Protein AF-A0A3Q9FUY2-F1 (afdb_monomer_lite)

Secondary structure (DSSP, 8-state):
----PPPHHHHHHHHHHHHHHHHHHHHHHHH-GGGTGGGS-TTS-HHHHHHHHHHHHHHHHHHHH-TTTHHHHHHHHHHHHHHHHHHHHHHTT-SS-SSS-HHHHHHHHHHHHHHHHHHHHHHTT--TT---

pLDDT: mean 90.49, std 14.5, range [40.47, 98.88]

Radius of gyration: 16.28 Å; chains: 1; bounding box: 39×25×56 Å

Structure (mmCIF, N/CA/C/O backbone):
data_AF-A0A3Q9FUY2-F1
#
_entry.id   AF-A0A3Q9FUY2-F1
#
loop_
_atom_site.group_PDB
_atom_site.id
_atom_site.type_symbol
_atom_site.label_atom_id
_atom_site.label_alt_id
_atom_site.label_comp_id
_atom_site.label_asym_id
_atom_site.label_entity_id
_atom_site.label_seq_id
_atom_site.pdbx_PDB_ins_code
_atom_site.Cartn_x
_atom_site.Cartn_y
_atom_site.Cartn_z
_atom_site.occupancy
_atom_site.B_iso_or_equiv
_atom_site.auth_seq_id
_atom_site.auth_comp_id
_atom_site.auth_asym_id
_atom_site.auth_atom_id
_atom_site.pdbx_PDB_model_num
ATOM 1 N N . MET A 1 1 ? -2.400 2.446 39.512 1.00 40.47 1 MET A N 1
ATOM 2 C CA . MET A 1 1 ? -1.944 3.061 38.244 1.00 40.47 1 MET A CA 1
ATOM 3 C C . MET A 1 1 ? -3.155 3.341 37.370 1.00 40.47 1 MET A C 1
ATOM 5 O O . MET A 1 1 ? -3.875 2.412 37.027 1.00 40.47 1 MET A O 1
ATOM 9 N N . SER A 1 2 ? -3.423 4.622 37.104 1.00 45.50 2 SER A N 1
ATOM 10 C CA . SER A 1 2 ? -4.504 5.078 36.223 1.00 45.50 2 SER A CA 1
ATOM 11 C C . SER A 1 2 ? -4.261 4.562 34.806 1.00 45.50 2 SER A C 1
ATOM 13 O O . SER A 1 2 ? -3.198 4.794 34.232 1.00 45.50 2 SER A O 1
ATOM 15 N N . LYS A 1 3 ? -5.226 3.820 34.265 1.00 45.53 3 LYS A N 1
ATOM 16 C CA . LYS A 1 3 ? -5.165 3.285 32.909 1.00 45.53 3 LYS A CA 1
ATOM 17 C C . LYS A 1 3 ? -5.482 4.410 31.929 1.00 45.53 3 LYS A C 1
ATOM 19 O O . LYS A 1 3 ? -6.623 4.864 31.841 1.00 45.53 3 LYS A O 1
ATOM 24 N N . GLN A 1 4 ? -4.461 4.912 31.244 1.00 48.12 4 GLN A N 1
ATOM 25 C CA . GLN A 1 4 ? -4.604 6.034 30.325 1.00 48.12 4 GLN A CA 1
ATOM 26 C C . GLN A 1 4 ? -5.434 5.596 29.106 1.00 48.12 4 GLN A C 1
ATOM 28 O O . GLN A 1 4 ? -4.978 4.824 28.267 1.00 48.12 4 GLN A O 1
ATOM 33 N N . LYS A 1 5 ? -6.686 6.068 29.018 1.00 53.41 5 LYS A N 1
ATOM 34 C CA . LYS A 1 5 ? -7.544 5.876 27.840 1.00 53.41 5 LYS A CA 1
ATOM 35 C C . LYS A 1 5 ? -6.887 6.537 26.637 1.00 53.41 5 LYS A C 1
ATOM 37 O O . LYS A 1 5 ? -6.751 7.758 26.600 1.00 53.41 5 LYS A O 1
ATOM 42 N N . VAL A 1 6 ? -6.546 5.746 25.631 1.00 54.84 6 VAL A N 1
ATOM 43 C CA . VAL A 1 6 ? -6.023 6.287 24.378 1.00 54.84 6 VAL A CA 1
ATOM 44 C C . VAL A 1 6 ? -7.150 6.973 23.607 1.00 54.84 6 VAL A C 1
ATOM 46 O O . VAL A 1 6 ? -8.204 6.362 23.396 1.00 54.84 6 VAL A O 1
ATOM 49 N N . PRO A 1 7 ? -6.979 8.252 23.225 1.00 53.16 7 PRO A N 1
ATOM 50 C CA . PRO A 1 7 ? -8.026 9.013 22.564 1.00 53.16 7 PRO A CA 1
ATOM 51 C C . PRO A 1 7 ? -8.478 8.364 21.255 1.00 53.16 7 PRO A C 1
ATOM 53 O O . PRO A 1 7 ? -7.670 7.925 20.435 1.00 53.16 7 PRO A O 1
ATOM 56 N N . SER A 1 8 ? -9.786 8.388 21.001 1.00 63.69 8 SER A N 1
ATOM 57 C CA . SER A 1 8 ? -10.370 7.922 19.735 1.00 63.69 8 SER A CA 1
ATOM 58 C C . SER A 1 8 ? -9.844 8.680 18.503 1.00 63.69 8 SER A C 1
ATOM 60 O O . SER A 1 8 ? -9.951 8.169 17.387 1.00 63.69 8 SER A O 1
ATOM 62 N N . SER A 1 9 ? -9.254 9.867 18.691 1.00 64.44 9 SER A N 1
ATOM 63 C CA . SER A 1 9 ? -8.619 10.675 17.644 1.00 64.44 9 SER A CA 1
ATOM 64 C C . SER A 1 9 ? -7.376 10.011 17.046 1.00 64.44 9 SER A C 1
ATOM 66 O O . SER A 1 9 ? -7.241 10.017 15.827 1.00 64.44 9 SER A O 1
ATOM 68 N N . ILE A 1 10 ? -6.533 9.348 17.847 1.00 64.12 10 ILE A N 1
ATOM 69 C CA . ILE A 1 10 ? -5.317 8.664 17.359 1.00 64.12 10 ILE A CA 1
ATOM 70 C C . ILE A 1 10 ? -5.686 7.538 16.387 1.00 64.12 10 ILE A C 1
ATOM 72 O O . ILE A 1 10 ? -5.075 7.384 15.330 1.00 64.12 10 ILE A O 1
ATOM 76 N N . ASN A 1 11 ? -6.757 6.800 16.692 1.00 77.94 11 ASN A N 1
ATOM 77 C CA . ASN A 1 11 ? -7.243 5.728 15.826 1.00 77.94 11 ASN A CA 1
ATOM 78 C C . ASN A 1 11 ? -7.742 6.249 14.474 1.00 77.94 11 ASN A C 1
ATOM 80 O O . ASN A 1 11 ? -7.591 5.570 13.459 1.00 77.94 11 ASN A O 1
ATOM 84 N N . LYS A 1 12 ? -8.329 7.451 14.452 1.00 87.06 12 LYS A N 1
ATOM 85 C CA . LYS A 1 12 ? -8.728 8.112 13.205 1.00 87.06 12 LYS A CA 1
ATOM 86 C C . LYS A 1 12 ? -7.501 8.546 12.412 1.00 87.06 12 LYS A C 1
ATOM 88 O O . LYS A 1 12 ? -7.449 8.242 11.228 1.00 87.06 12 LYS A O 1
ATOM 93 N N . THR A 1 13 ? -6.506 9.158 13.054 1.00 91.50 13 THR A N 1
ATOM 94 C CA . THR A 1 13 ? -5.275 9.604 12.385 1.00 91.50 13 THR A CA 1
ATOM 95 C C . THR A 1 13 ? -4.557 8.454 11.689 1.00 91.50 13 THR A C 1
ATOM 97 O O . THR A 1 13 ? -4.260 8.566 10.507 1.00 91.50 13 THR A O 1
ATOM 100 N N . VAL A 1 14 ? -4.344 7.322 12.371 1.00 92.69 14 VAL A N 1
ATOM 101 C CA . VAL A 1 14 ? -3.676 6.153 11.767 1.00 92.69 14 VAL A CA 1
ATOM 102 C C . VAL A 1 14 ? -4.467 5.628 10.571 1.00 92.69 14 VAL A C 1
ATOM 104 O O . VAL A 1 14 ? -3.911 5.434 9.495 1.00 92.69 14 VAL A O 1
ATOM 107 N N . ARG A 1 15 ? -5.780 5.434 10.732 1.00 93.75 15 ARG A N 1
ATOM 108 C CA . ARG A 1 15 ? -6.640 4.947 9.647 1.00 93.75 15 ARG A CA 1
ATOM 109 C C . ARG A 1 15 ? -6.638 5.873 8.436 1.00 93.75 15 ARG A C 1
ATOM 111 O O . ARG A 1 15 ? -6.576 5.389 7.314 1.00 93.75 15 ARG A O 1
ATOM 118 N N . PHE A 1 16 ? -6.734 7.180 8.662 1.00 95.81 16 PHE A N 1
ATOM 119 C CA . PHE A 1 16 ? -6.737 8.167 7.588 1.00 95.81 16 PHE A CA 1
ATOM 120 C C . PHE A 1 16 ? -5.363 8.270 6.933 1.00 95.81 16 PHE A C 1
ATOM 122 O O . PHE A 1 16 ? -5.300 8.324 5.715 1.00 95.81 16 PHE A O 1
ATOM 129 N N . GLY A 1 17 ? -4.273 8.211 7.700 1.00 97.12 17 GLY A N 1
ATOM 130 C CA . GLY A 1 17 ? -2.918 8.180 7.149 1.00 97.12 17 GLY A CA 1
ATOM 131 C C . GLY A 1 17 ? -2.703 6.984 6.220 1.00 97.12 17 GLY A C 1
ATOM 132 O O . GLY A 1 17 ? -2.263 7.159 5.087 1.00 97.12 17 GLY A O 1
ATOM 133 N N . LEU A 1 18 ? -3.100 5.782 6.654 1.00 97.25 18 LEU A N 1
ATOM 134 C CA . LEU A 1 18 ? -3.050 4.581 5.811 1.00 97.25 18 LEU A CA 1
ATOM 135 C C . LEU A 1 18 ? -3.979 4.680 4.599 1.00 97.25 18 LEU A C 1
ATOM 137 O O . LEU A 1 18 ? -3.593 4.291 3.502 1.00 97.25 18 LEU A O 1
ATOM 141 N N . GLY A 1 19 ? -5.184 5.224 4.786 1.00 98.19 19 GLY A N 1
ATOM 142 C CA . GLY A 1 19 ? -6.122 5.454 3.693 1.00 98.19 19 GLY A CA 1
ATOM 143 C C . GLY A 1 19 ? -5.567 6.422 2.648 1.00 98.19 19 GLY A C 1
ATOM 144 O O . GLY A 1 19 ? -5.673 6.141 1.465 1.00 98.19 19 GLY A O 1
ATOM 145 N N . VAL A 1 20 ? -4.924 7.521 3.055 1.00 98.50 20 VAL A N 1
ATOM 146 C CA . VAL A 1 20 ? -4.296 8.480 2.130 1.00 98.50 20 VAL A CA 1
ATOM 147 C C . VAL A 1 20 ? -3.145 7.825 1.374 1.00 98.50 20 VAL A C 1
ATOM 149 O O . VAL A 1 20 ? -3.111 7.924 0.151 1.00 98.50 20 VAL A O 1
ATOM 152 N N . LEU A 1 21 ? -2.253 7.113 2.072 1.00 97.50 21 LEU A N 1
ATOM 153 C CA . LEU A 1 21 ? -1.140 6.394 1.444 1.00 97.50 21 LEU A CA 1
ATOM 154 C C . LEU A 1 21 ? -1.648 5.431 0.365 1.00 97.50 21 LEU A C 1
ATOM 156 O O . LEU A 1 21 ? -1.169 5.463 -0.766 1.00 97.50 21 LEU A O 1
ATOM 160 N N . LEU A 1 22 ? -2.649 4.617 0.704 1.00 98.19 22 LEU A N 1
ATOM 161 C CA . LEU A 1 22 ? -3.204 3.627 -0.211 1.00 98.19 22 LEU A CA 1
ATOM 162 C C . LEU A 1 22 ? -4.008 4.264 -1.350 1.00 98.19 22 LEU A C 1
ATOM 164 O O . LEU A 1 22 ? -3.939 3.798 -2.477 1.00 98.19 22 LEU A O 1
ATOM 168 N N . PHE A 1 23 ? -4.744 5.346 -1.086 1.00 98.75 23 PHE A N 1
ATOM 169 C CA . PHE A 1 23 ? -5.479 6.071 -2.122 1.00 98.75 23 PHE A CA 1
ATOM 170 C C . PHE A 1 23 ? -4.526 6.685 -3.148 1.00 98.75 23 PHE A C 1
ATOM 172 O O . PHE A 1 23 ? -4.767 6.582 -4.346 1.00 98.75 23 PHE A O 1
ATOM 179 N N . MET A 1 24 ? -3.436 7.302 -2.684 1.00 98.62 24 MET A N 1
ATOM 180 C CA . MET A 1 24 ? -2.419 7.873 -3.564 1.00 98.62 24 MET A CA 1
ATOM 181 C C . MET A 1 24 ? -1.734 6.791 -4.401 1.00 98.62 24 MET A C 1
ATOM 183 O O . MET A 1 24 ? -1.603 6.980 -5.606 1.00 98.62 24 MET A O 1
ATOM 187 N N . GLY A 1 25 ? -1.358 5.657 -3.799 1.00 97.69 25 GLY A N 1
ATOM 188 C CA . GLY A 1 25 ? -0.829 4.501 -4.535 1.00 97.69 25 GLY A CA 1
ATOM 189 C C . GLY A 1 25 ? -1.817 3.983 -5.583 1.00 97.69 25 GLY A C 1
ATOM 190 O O . GLY A 1 25 ? -1.472 3.862 -6.758 1.00 97.69 25 GLY A O 1
ATOM 191 N N . GLY A 1 26 ? -3.078 3.818 -5.187 1.00 98.50 26 GLY A N 1
ATOM 192 C CA . GLY A 1 26 ? -4.117 3.291 -6.058 1.00 98.50 26 GLY A CA 1
ATOM 193 C C . GLY A 1 26 ? -4.407 4.203 -7.243 1.00 98.50 26 GLY A C 1
ATOM 194 O O . GLY A 1 26 ? -4.519 3.734 -8.369 1.00 98.50 26 GLY A O 1
ATOM 195 N N . VAL A 1 27 ? -4.460 5.518 -7.022 1.00 98.75 27 VAL A N 1
ATOM 196 C CA . VAL A 1 27 ? -4.573 6.511 -8.101 1.00 98.75 27 VAL A CA 1
ATOM 197 C C . VAL A 1 27 ? -3.334 6.488 -8.999 1.00 98.75 27 VAL A C 1
ATOM 199 O O . VAL A 1 27 ? -3.455 6.553 -10.223 1.00 98.75 27 VAL A O 1
ATOM 202 N N . ASN A 1 28 ? -2.144 6.348 -8.417 1.00 98.44 28 ASN A N 1
ATOM 203 C CA . ASN A 1 28 ? -0.890 6.331 -9.160 1.00 98.44 28 ASN A CA 1
ATOM 204 C C . ASN A 1 28 ? -0.774 5.121 -10.105 1.00 98.44 28 ASN A C 1
ATOM 206 O O . ASN A 1 28 ? -0.161 5.254 -11.157 1.00 98.44 28 ASN A O 1
ATOM 210 N N . HIS A 1 29 ? -1.429 3.988 -9.825 1.00 98.38 29 HIS A N 1
ATOM 211 C CA . HIS A 1 29 ? -1.539 2.875 -10.785 1.00 98.38 29 HIS A CA 1
ATOM 212 C C . HIS A 1 29 ? -2.220 3.264 -12.110 1.00 98.38 29 HIS A C 1
ATOM 214 O O . HIS A 1 29 ? -1.939 2.656 -13.141 1.00 98.38 29 HIS A O 1
ATOM 220 N N . PHE A 1 30 ? -3.114 4.258 -12.101 1.00 98.12 30 PHE A N 1
ATOM 221 C CA . PHE A 1 30 ? -3.798 4.738 -13.307 1.00 98.12 30 PHE A CA 1
ATOM 222 C C . PHE A 1 30 ? -3.026 5.854 -14.011 1.00 98.12 30 PHE A C 1
ATOM 224 O O . PHE A 1 30 ? -3.056 5.930 -15.236 1.00 98.12 30 PHE A O 1
ATOM 231 N N . ILE A 1 31 ? -2.365 6.726 -13.244 1.00 98.31 31 ILE A N 1
ATOM 232 C CA . ILE A 1 31 ? -1.640 7.888 -13.781 1.00 98.31 31 ILE A CA 1
ATOM 233 C C . ILE A 1 31 ? -0.238 7.492 -14.267 1.00 98.31 31 ILE A C 1
ATOM 235 O O . ILE A 1 31 ? 0.175 7.923 -15.339 1.00 98.31 31 ILE A O 1
ATOM 239 N N . HIS A 1 32 ? 0.464 6.658 -13.495 1.00 97.69 32 HIS A N 1
ATOM 240 C CA . HIS A 1 32 ? 1.855 6.248 -13.713 1.00 97.69 32 HIS A CA 1
ATOM 241 C C . HIS A 1 32 ? 2.040 4.717 -13.595 1.00 97.69 32 HIS A C 1
ATOM 243 O O . HIS A 1 32 ? 2.812 4.240 -12.753 1.00 97.69 32 HIS A O 1
ATOM 249 N N . PRO A 1 33 ? 1.340 3.899 -14.409 1.00 97.12 33 PRO A N 1
ATOM 250 C CA . PRO A 1 33 ? 1.436 2.433 -14.356 1.00 97.12 33 PRO A CA 1
ATOM 251 C C . PRO A 1 33 ? 2.862 1.899 -14.592 1.00 97.12 33 PRO A C 1
ATOM 253 O O . PRO A 1 33 ? 3.225 0.826 -14.103 1.00 97.12 33 PRO A O 1
ATOM 256 N N . GLU A 1 34 ? 3.700 2.640 -15.316 1.00 95.75 34 GLU A N 1
ATOM 257 C CA . GLU A 1 34 ? 5.104 2.322 -15.585 1.00 95.75 34 GLU A CA 1
ATOM 258 C C . GLU A 1 34 ? 5.951 2.183 -14.320 1.00 95.75 34 GLU A C 1
ATOM 260 O O . GLU A 1 34 ? 6.886 1.383 -14.309 1.00 95.75 34 GLU A O 1
ATOM 265 N N . PHE A 1 35 ? 5.586 2.878 -13.241 1.00 94.88 35 PHE A N 1
ATOM 266 C CA . PHE A 1 35 ? 6.245 2.751 -11.944 1.00 94.88 35 PHE A CA 1
ATOM 267 C C . PHE A 1 35 ? 6.081 1.342 -11.348 1.00 94.88 35 PHE A C 1
ATOM 269 O O . PHE A 1 35 ? 6.986 0.823 -10.692 1.00 94.88 35 PHE A O 1
ATOM 276 N N . TYR A 1 36 ? 4.939 0.699 -11.605 1.00 95.56 36 TYR A N 1
ATOM 277 C CA . TYR A 1 36 ? 4.576 -0.605 -11.047 1.00 95.56 36 TYR A CA 1
ATOM 278 C C . TYR A 1 36 ? 4.920 -1.773 -11.969 1.00 95.56 36 TYR A C 1
ATOM 280 O O . TYR A 1 36 ? 5.098 -2.894 -11.499 1.00 95.56 36 TYR A O 1
ATOM 288 N N . ASN A 1 37 ? 5.055 -1.529 -13.273 1.00 94.94 37 ASN A N 1
ATOM 289 C CA . ASN A 1 37 ? 5.363 -2.557 -14.269 1.00 94.94 37 ASN A CA 1
ATOM 290 C C . ASN A 1 37 ? 6.566 -3.458 -13.939 1.00 94.94 37 ASN A C 1
ATOM 292 O O . ASN A 1 37 ? 6.477 -4.645 -14.254 1.00 94.94 37 ASN A O 1
ATOM 296 N N . PRO A 1 38 ? 7.665 -2.964 -13.331 1.00 92.50 38 PRO A N 1
ATOM 297 C CA . PRO A 1 38 ? 8.769 -3.824 -12.913 1.00 92.50 38 PRO A CA 1
ATOM 298 C C . PRO A 1 38 ? 8.375 -4.842 -11.835 1.00 92.50 38 PRO A C 1
ATOM 300 O O . PRO A 1 38 ? 8.934 -5.930 -11.795 1.00 92.50 38 PRO A O 1
ATOM 303 N N . TRP A 1 39 ? 7.411 -4.506 -10.979 1.00 92.44 39 TRP A N 1
ATOM 304 C CA . TRP A 1 39 ? 6.986 -5.316 -9.835 1.00 92.44 39 TRP A CA 1
ATOM 305 C C . TRP A 1 39 ? 5.971 -6.404 -10.200 1.00 92.44 39 TRP A C 1
ATOM 307 O O . TRP A 1 39 ? 5.733 -7.322 -9.416 1.00 92.44 39 TRP A O 1
ATOM 317 N N . ILE A 1 40 ? 5.346 -6.289 -11.372 1.00 94.62 40 ILE A N 1
ATOM 318 C CA . ILE A 1 40 ? 4.345 -7.231 -11.869 1.00 94.62 40 ILE A CA 1
ATOM 319 C C . ILE A 1 40 ? 5.064 -8.418 -12.509 1.00 94.62 40 ILE A C 1
ATOM 321 O O . ILE A 1 40 ? 5.888 -8.234 -13.402 1.00 94.62 40 ILE A O 1
ATOM 325 N N . PHE A 1 41 ? 4.721 -9.637 -12.086 1.00 91.81 41 PHE A N 1
ATOM 326 C CA . PHE A 1 41 ? 5.275 -10.858 -12.672 1.00 91.81 41 PHE A CA 1
ATOM 327 C C . PHE A 1 41 ? 5.001 -10.951 -14.178 1.00 91.81 41 PHE A C 1
ATOM 329 O O . PHE A 1 41 ? 3.900 -10.642 -14.630 1.00 91.81 41 PHE A O 1
ATOM 336 N N . ASP A 1 42 ? 5.971 -11.455 -14.943 1.00 91.69 42 ASP A N 1
ATOM 337 C CA . ASP A 1 42 ? 5.920 -11.450 -16.413 1.00 91.69 42 ASP A CA 1
ATOM 338 C C . ASP A 1 42 ? 4.755 -12.252 -17.014 1.00 91.69 42 A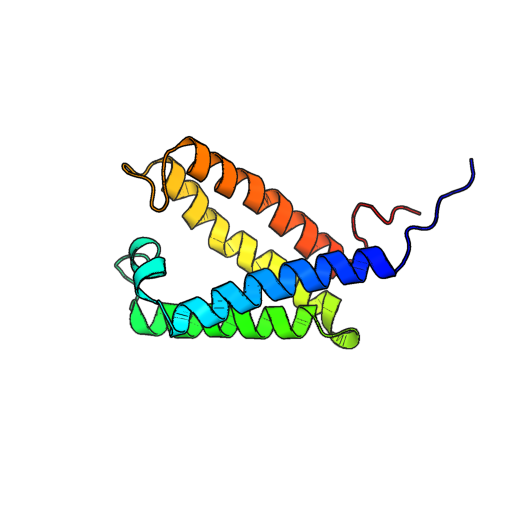SP A C 1
ATOM 340 O O . ASP A 1 42 ? 4.320 -11.967 -18.128 1.00 91.69 42 ASP A O 1
ATOM 344 N N . PHE A 1 43 ? 4.208 -13.227 -16.281 1.00 94.62 43 PHE A N 1
ATOM 345 C CA . PHE A 1 43 ? 3.043 -14.000 -16.724 1.00 94.62 43 PHE A CA 1
ATOM 346 C C . PHE A 1 43 ? 1.706 -13.252 -16.560 1.00 94.62 43 PHE A C 1
ATOM 348 O O . PHE A 1 43 ? 0.680 -13.728 -17.048 1.00 94.62 43 PHE A O 1
ATOM 355 N N . LEU A 1 44 ? 1.682 -12.107 -15.866 1.00 96.38 44 LEU A N 1
ATOM 356 C CA . LEU A 1 44 ? 0.475 -11.308 -15.659 1.00 96.38 44 LEU A CA 1
ATOM 357 C C . LEU A 1 44 ? 0.356 -10.184 -16.703 1.00 96.38 44 LEU A C 1
ATOM 359 O O . LEU A 1 44 ? 1.333 -9.491 -16.999 1.00 96.38 44 LEU A O 1
ATOM 363 N N . PRO A 1 45 ? -0.855 -9.909 -17.221 1.00 97.31 45 PRO A N 1
ATOM 364 C CA . PRO A 1 45 ? -1.072 -8.780 -18.116 1.00 97.31 45 PRO A CA 1
ATOM 365 C C . PRO A 1 45 ? -0.918 -7.454 -17.352 1.00 97.31 45 PRO A C 1
ATOM 367 O O . PRO A 1 45 ? -1.783 -7.079 -16.555 1.00 97.31 45 PRO A O 1
ATOM 370 N N . LYS A 1 46 ? 0.174 -6.721 -17.609 1.00 97.06 46 LYS A N 1
ATOM 371 C CA . LYS A 1 46 ? 0.558 -5.496 -16.874 1.00 97.06 46 LYS A CA 1
ATOM 372 C C . LYS A 1 46 ? -0.530 -4.418 -16.850 1.00 97.06 46 LYS A C 1
ATOM 374 O O . LYS A 1 46 ? -0.795 -3.848 -15.794 1.00 97.06 46 LYS A O 1
ATOM 379 N N . TYR A 1 47 ? -1.193 -4.175 -17.983 1.00 97.19 47 TYR A N 1
ATOM 380 C CA . TYR A 1 47 ? -2.282 -3.194 -18.086 1.00 97.19 47 TYR A CA 1
ATOM 381 C C . TYR A 1 47 ? -3.437 -3.516 -17.125 1.00 97.19 47 TYR A C 1
ATOM 383 O O . TYR A 1 47 ? -3.790 -2.707 -16.270 1.00 97.19 47 TYR A O 1
ATOM 391 N N . TRP A 1 48 ? -3.973 -4.737 -17.211 1.00 98.12 48 TRP A N 1
ATOM 392 C CA . TRP A 1 48 ? -5.083 -5.172 -16.363 1.00 98.12 48 TRP A CA 1
ATOM 393 C C . TRP A 1 48 ? -4.686 -5.289 -14.896 1.00 98.12 48 TRP A C 1
ATOM 395 O O . TRP A 1 48 ? -5.476 -4.948 -14.021 1.00 98.12 48 TRP A O 1
ATOM 405 N N . THR A 1 49 ? -3.453 -5.714 -14.624 1.00 98.12 49 THR A N 1
ATOM 406 C CA . THR A 1 49 ? -2.939 -5.814 -13.255 1.00 98.12 49 THR A CA 1
ATOM 407 C C . THR A 1 49 ? -2.915 -4.444 -12.581 1.00 98.12 49 THR A C 1
ATOM 409 O O . THR A 1 49 ? -3.426 -4.321 -11.474 1.00 98.12 49 THR A O 1
ATOM 412 N N . ASN A 1 50 ? -2.418 -3.401 -13.258 1.00 98.38 50 ASN A N 1
ATOM 413 C CA . ASN A 1 50 ? -2.442 -2.036 -12.722 1.00 98.38 50 ASN A CA 1
ATOM 414 C C . ASN A 1 50 ? -3.868 -1.540 -12.451 1.00 98.38 50 ASN A C 1
ATOM 416 O O . ASN A 1 50 ? -4.134 -1.034 -11.365 1.00 98.38 50 ASN A O 1
ATOM 420 N N . ILE A 1 51 ? -4.801 -1.733 -13.391 1.00 98.38 51 ILE A N 1
ATOM 421 C CA . ILE A 1 51 ? -6.201 -1.311 -13.211 1.00 98.38 51 ILE A CA 1
ATOM 422 C C . ILE A 1 51 ? -6.843 -2.002 -12.005 1.00 98.38 51 ILE A C 1
ATOM 424 O O . ILE A 1 51 ? -7.498 -1.353 -11.189 1.00 98.38 51 ILE A O 1
ATOM 428 N N . ILE A 1 52 ? -6.665 -3.320 -11.889 1.00 98.50 52 ILE A N 1
ATOM 429 C CA . ILE A 1 52 ? -7.288 -4.114 -10.827 1.00 98.50 52 ILE A CA 1
ATOM 430 C C . ILE A 1 52 ? -6.678 -3.757 -9.473 1.00 98.50 52 ILE A C 1
ATOM 432 O O . ILE A 1 52 ? -7.421 -3.467 -8.536 1.00 98.50 52 ILE A O 1
ATOM 436 N N . VAL A 1 53 ? -5.347 -3.755 -9.362 1.00 98.31 53 VAL A N 1
ATOM 437 C CA . VAL A 1 53 ? -4.661 -3.445 -8.100 1.00 98.31 53 VAL A CA 1
ATOM 438 C C . VAL A 1 53 ? -4.956 -2.008 -7.678 1.00 98.31 53 VAL A C 1
ATOM 440 O O . VAL A 1 53 ? -5.403 -1.800 -6.553 1.00 98.31 53 VAL A O 1
ATOM 443 N N . GLY A 1 54 ? -4.842 -1.040 -8.593 1.00 98.62 54 GLY A N 1
ATOM 444 C CA . GLY A 1 54 ? -5.168 0.359 -8.319 1.00 98.62 54 GLY A CA 1
ATOM 445 C C . GLY A 1 54 ? -6.610 0.556 -7.850 1.00 98.62 54 GLY A C 1
ATOM 446 O O . GLY A 1 54 ? -6.867 1.263 -6.874 1.00 98.62 54 GLY A O 1
ATOM 447 N N . GLY A 1 55 ? -7.568 -0.127 -8.484 1.00 98.75 55 GLY A N 1
ATOM 448 C CA . GLY A 1 55 ? -8.971 -0.098 -8.071 1.00 98.75 55 GLY A CA 1
ATOM 449 C C . GLY A 1 55 ? -9.192 -0.694 -6.679 1.00 98.75 55 GLY A C 1
ATOM 450 O O . GLY A 1 55 ? -9.896 -0.104 -5.857 1.00 98.75 55 GLY A O 1
ATOM 451 N N . VAL A 1 56 ? -8.564 -1.837 -6.387 1.00 98.81 56 VAL A N 1
ATOM 452 C CA . VAL A 1 56 ? -8.619 -2.484 -5.066 1.00 98.81 56 VAL A CA 1
ATOM 453 C C . VAL A 1 56 ? -8.044 -1.567 -3.984 1.00 98.81 56 VAL A C 1
ATOM 455 O O . VAL A 1 56 ? -8.678 -1.388 -2.942 1.00 98.81 56 VAL A O 1
ATOM 458 N N . GLU A 1 57 ? -6.895 -0.942 -4.234 1.00 98.81 57 GLU A N 1
ATOM 459 C CA . GLU A 1 57 ? -6.267 0.020 -3.324 1.00 98.81 57 GLU A CA 1
ATOM 460 C C . GLU A 1 57 ? -7.183 1.213 -3.022 1.00 98.81 57 GLU A C 1
ATOM 462 O O . GLU A 1 57 ? -7.437 1.523 -1.854 1.00 98.81 57 GLU A O 1
ATOM 467 N N . VAL A 1 58 ? -7.768 1.831 -4.053 1.00 98.88 58 VAL A N 1
ATOM 468 C CA . VAL A 1 58 ? -8.713 2.946 -3.883 1.00 98.88 58 VAL A CA 1
ATOM 469 C C . VAL A 1 58 ? -9.934 2.521 -3.064 1.00 98.88 58 VAL A C 1
ATOM 471 O O . VAL A 1 58 ? -10.325 3.223 -2.129 1.00 98.88 58 VAL A O 1
ATOM 474 N N . ILE A 1 59 ? -10.530 1.362 -3.354 1.00 98.81 59 ILE A N 1
ATOM 475 C CA . ILE A 1 59 ? -11.702 0.864 -2.617 1.00 98.81 59 ILE A CA 1
ATOM 476 C C . ILE A 1 59 ? -11.363 0.655 -1.137 1.00 98.81 59 ILE A C 1
ATOM 478 O O . ILE A 1 59 ? -12.110 1.097 -0.260 1.00 98.81 59 ILE A O 1
ATOM 482 N N . ILE A 1 60 ? -10.230 0.018 -0.836 1.00 98.75 60 ILE A N 1
ATOM 483 C CA . ILE A 1 60 ? -9.796 -0.217 0.546 1.00 98.75 60 ILE A CA 1
ATOM 484 C C . ILE A 1 60 ? -9.546 1.110 1.270 1.00 98.75 60 ILE A C 1
ATOM 486 O O . ILE A 1 60 ? -9.955 1.258 2.426 1.00 98.75 60 ILE A O 1
ATOM 490 N N . ALA A 1 61 ? -8.954 2.100 0.600 1.00 98.69 61 ALA A N 1
ATOM 491 C CA . ALA A 1 61 ? -8.758 3.427 1.170 1.00 98.69 61 ALA A CA 1
ATOM 492 C C . ALA A 1 61 ? -10.090 4.089 1.566 1.00 98.69 61 ALA A C 1
ATOM 494 O O . ALA A 1 61 ? -10.235 4.571 2.694 1.00 98.69 61 ALA A O 1
ATOM 495 N N . LEU A 1 62 ? -11.103 4.030 0.696 1.00 98.44 62 LEU A N 1
ATOM 496 C CA . LEU A 1 62 ? -12.445 4.542 0.995 1.00 98.44 62 LEU A CA 1
ATOM 497 C C . LEU A 1 62 ? -13.084 3.825 2.200 1.00 98.44 62 LEU A C 1
ATOM 499 O O . LEU A 1 62 ? -13.732 4.461 3.041 1.00 98.44 62 LEU A O 1
ATOM 503 N N . LEU A 1 63 ? -12.863 2.513 2.346 1.00 97.69 63 LEU A N 1
ATOM 504 C CA . LEU A 1 63 ? -13.310 1.759 3.524 1.00 97.69 63 LEU A CA 1
ATOM 505 C C . LEU A 1 63 ? -12.593 2.203 4.809 1.00 97.69 63 LEU A C 1
ATOM 507 O O . LEU A 1 63 ? -13.228 2.268 5.865 1.00 97.69 63 LEU A O 1
ATOM 511 N N . LEU A 1 64 ? -11.300 2.531 4.738 1.00 96.81 64 LEU A N 1
ATOM 512 C CA . LEU A 1 64 ? -10.519 3.029 5.878 1.00 96.81 64 LEU A CA 1
ATOM 513 C C . LEU A 1 64 ? -10.984 4.418 6.342 1.00 96.81 64 LEU A C 1
ATOM 515 O O . LEU A 1 64 ? -11.055 4.662 7.558 1.00 96.81 64 LEU A O 1
ATOM 519 N N . PHE A 1 65 ? -11.367 5.297 5.411 1.00 96.25 65 PHE A N 1
ATOM 520 C CA . PHE A 1 65 ? -11.962 6.604 5.720 1.00 96.25 65 PHE A CA 1
ATOM 521 C C . PHE A 1 65 ? -13.348 6.474 6.362 1.00 96.25 65 PHE A C 1
ATOM 523 O O . PHE A 1 65 ? -13.690 7.228 7.277 1.00 96.25 65 PHE A O 1
ATOM 530 N N . SER A 1 66 ? -14.130 5.469 5.963 1.00 94.06 66 SER A N 1
ATOM 531 C CA . SER A 1 66 ? -15.465 5.230 6.514 1.00 94.06 66 SER A CA 1
ATOM 532 C C . SER A 1 66 ? -15.424 4.846 7.996 1.00 94.06 66 SER A C 1
ATOM 534 O O . SER A 1 66 ? -14.810 3.860 8.406 1.00 94.06 66 SER A O 1
ATOM 536 N N . SER A 1 67 ? -16.134 5.587 8.848 1.00 88.56 67 SER A N 1
ATOM 537 C CA . SER A 1 67 ? -16.305 5.226 10.263 1.00 88.56 67 SER A CA 1
ATOM 538 C C . SER A 1 67 ? -17.004 3.870 10.423 1.00 88.56 67 SER A C 1
ATOM 540 O O . SER A 1 67 ? -16.546 3.045 11.217 1.00 88.56 67 SER A O 1
ATOM 542 N N . LYS A 1 68 ? -18.043 3.621 9.613 1.00 91.12 68 LYS A N 1
ATOM 543 C CA . LYS A 1 68 ? -18.868 2.405 9.619 1.00 91.12 68 LYS A CA 1
ATOM 544 C C . LYS A 1 68 ? -18.102 1.170 9.141 1.00 91.12 68 LYS A C 1
ATOM 546 O O . LYS A 1 68 ? -18.201 0.121 9.769 1.00 91.12 68 LYS A O 1
ATOM 551 N N . ASN A 1 69 ? -17.307 1.304 8.077 1.00 94.44 69 ASN A N 1
ATOM 552 C CA . ASN A 1 69 ? -16.675 0.157 7.411 1.00 94.44 69 ASN A CA 1
ATOM 553 C C . ASN A 1 69 ? -15.197 -0.047 7.772 1.00 94.44 69 ASN A C 1
ATOM 555 O O . ASN A 1 69 ? -14.551 -0.952 7.255 1.00 94.44 69 ASN A O 1
ATOM 559 N N . SER A 1 70 ? -14.663 0.743 8.701 1.00 93.00 70 SER A N 1
ATOM 560 C CA . SER A 1 70 ? -13.237 0.736 9.044 1.00 93.00 70 SER A CA 1
ATOM 561 C C . SER A 1 70 ? -12.640 -0.607 9.442 1.00 93.00 70 SER A C 1
ATOM 563 O O . SER A 1 70 ? -11.488 -0.866 9.120 1.00 93.00 70 SER A O 1
ATOM 565 N N . LYS A 1 71 ? -13.398 -1.474 10.121 1.00 93.75 71 LYS A N 1
ATOM 566 C CA . LYS A 1 71 ? -12.916 -2.818 10.476 1.00 93.75 71 LYS A CA 1
ATOM 567 C C . LYS A 1 71 ? -12.733 -3.693 9.236 1.00 93.75 71 LYS A C 1
ATOM 569 O O . LYS A 1 71 ? -11.737 -4.399 9.133 1.00 93.75 71 LYS A O 1
ATOM 574 N N . VAL A 1 72 ? -13.670 -3.603 8.289 1.00 96.88 72 VAL A N 1
ATOM 575 C CA . VAL A 1 72 ? -13.577 -4.288 6.992 1.00 96.88 72 VAL A CA 1
ATOM 576 C C . VAL A 1 72 ? -12.414 -3.709 6.190 1.00 96.88 72 VAL A C 1
ATOM 578 O O . VAL A 1 72 ? -11.594 -4.470 5.692 1.00 96.88 72 VAL A O 1
ATOM 581 N N . GLY A 1 73 ? -12.278 -2.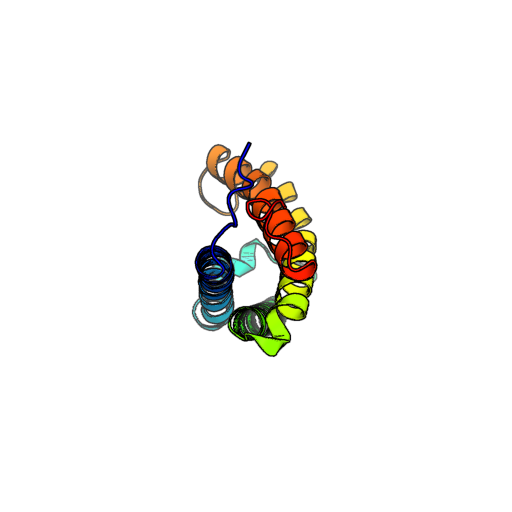379 6.153 1.00 97.38 73 GLY A N 1
ATOM 582 C CA . GLY A 1 73 ? -11.142 -1.704 5.518 1.00 97.38 73 GLY A CA 1
ATOM 583 C C . GLY A 1 73 ? -9.794 -2.119 6.110 1.00 97.38 73 GLY A C 1
ATOM 584 O O . GLY A 1 73 ? -8.870 -2.413 5.366 1.00 97.38 73 GLY A O 1
ATOM 585 N N . GLY A 1 74 ? -9.688 -2.228 7.438 1.00 97.25 74 GLY A N 1
ATOM 586 C CA . GLY A 1 74 ? -8.478 -2.705 8.113 1.00 97.25 74 GLY A CA 1
ATOM 587 C C . GLY A 1 74 ? -8.131 -4.154 7.774 1.00 97.25 74 GLY A C 1
ATOM 588 O O . GLY A 1 74 ? -6.965 -4.460 7.540 1.00 97.25 74 GLY A O 1
ATOM 589 N N . LEU A 1 75 ? -9.132 -5.040 7.700 1.00 98.06 75 LEU A N 1
ATOM 590 C CA . LEU A 1 75 ? -8.916 -6.433 7.304 1.00 98.06 75 LEU A CA 1
ATOM 591 C C . LEU A 1 75 ? -8.473 -6.526 5.842 1.00 98.06 75 LEU A C 1
ATOM 593 O O . LEU A 1 75 ? -7.489 -7.197 5.553 1.00 98.06 75 LEU A O 1
ATOM 597 N N . ALA A 1 76 ? -9.165 -5.828 4.940 1.00 98.56 76 ALA A N 1
ATOM 598 C CA . ALA A 1 76 ? -8.824 -5.807 3.523 1.00 98.56 76 ALA A CA 1
ATOM 599 C C . ALA A 1 76 ? -7.422 -5.222 3.291 1.00 98.56 76 ALA A C 1
ATOM 601 O O . ALA A 1 76 ? -6.633 -5.808 2.558 1.00 98.56 76 ALA A O 1
ATOM 602 N N . PHE A 1 77 ? -7.074 -4.137 3.992 1.00 98.50 77 PHE A N 1
ATOM 603 C CA . PHE A 1 77 ? -5.723 -3.577 4.006 1.00 98.50 77 PHE A CA 1
ATOM 604 C C . PHE A 1 77 ? -4.689 -4.600 4.480 1.00 98.50 77 PHE A C 1
ATOM 606 O O . PHE A 1 77 ? -3.684 -4.814 3.814 1.00 98.50 77 PHE A O 1
ATOM 613 N N . CYS A 1 78 ? -4.943 -5.267 5.610 1.00 98.25 78 CYS A N 1
ATOM 614 C CA . CYS A 1 78 ? -4.052 -6.292 6.149 1.00 98.25 78 CYS A CA 1
ATOM 615 C C . CYS A 1 78 ? -3.800 -7.412 5.133 1.00 98.25 78 CYS A C 1
ATOM 617 O O . CYS A 1 78 ? -2.653 -7.791 4.913 1.00 98.25 78 CYS A O 1
ATOM 619 N N . VAL A 1 79 ? -4.864 -7.928 4.512 1.00 98.69 79 VAL A N 1
ATOM 620 C CA . VAL A 1 79 ? -4.773 -8.975 3.488 1.00 98.69 79 VAL A CA 1
ATOM 621 C C . VAL A 1 79 ? -3.971 -8.482 2.288 1.00 98.69 79 VAL A C 1
ATOM 623 O O . VAL A 1 79 ? -3.067 -9.183 1.845 1.00 98.69 79 VAL A O 1
ATOM 626 N N . LEU A 1 80 ? -4.234 -7.267 1.805 1.00 98.62 80 LEU A N 1
ATOM 627 C CA . LEU A 1 80 ? -3.490 -6.694 0.686 1.00 98.62 80 LEU A CA 1
ATOM 628 C C . LEU A 1 80 ? -1.992 -6.560 1.002 1.00 98.62 80 LEU A C 1
ATOM 630 O O . LEU A 1 80 ? -1.157 -6.947 0.191 1.00 98.62 80 LEU A O 1
ATOM 634 N N . MET A 1 81 ? -1.635 -6.094 2.202 1.00 98.44 81 MET A N 1
ATOM 635 C CA . MET A 1 81 ? -0.229 -5.989 2.606 1.00 98.44 81 MET A CA 1
ATOM 636 C C . MET A 1 81 ? 0.454 -7.362 2.708 1.00 98.44 81 MET A C 1
ATOM 638 O O . MET A 1 81 ? 1.627 -7.491 2.358 1.00 98.44 81 MET A O 1
ATOM 642 N N . VAL A 1 82 ? -0.267 -8.403 3.134 1.00 98.50 82 VAL A N 1
ATOM 643 C CA . VAL A 1 82 ? 0.242 -9.784 3.090 1.00 98.50 82 VAL A CA 1
ATOM 644 C C . VAL A 1 82 ? 0.475 -10.232 1.643 1.00 98.50 82 VAL A C 1
ATOM 646 O O . VAL A 1 82 ? 1.509 -10.830 1.361 1.00 98.50 82 VAL A O 1
ATOM 649 N N . LEU A 1 83 ? -0.428 -9.905 0.716 1.00 97.75 83 LEU A N 1
ATOM 650 C CA . LEU A 1 83 ? -0.278 -10.238 -0.707 1.00 97.75 83 LEU A CA 1
ATOM 651 C C . LEU A 1 83 ? 0.884 -9.499 -1.387 1.00 97.75 83 LEU A C 1
ATOM 653 O O . LEU A 1 83 ? 1.474 -10.039 -2.318 1.00 97.75 83 LEU A O 1
ATOM 657 N N . PHE A 1 84 ? 1.247 -8.303 -0.922 1.00 96.81 84 PHE A N 1
ATOM 658 C CA . PHE A 1 84 ? 2.422 -7.562 -1.405 1.00 96.81 84 PHE A CA 1
ATOM 659 C C . PHE A 1 84 ? 3.743 -8.010 -0.766 1.00 96.81 84 PHE A C 1
ATOM 661 O O . PHE A 1 84 ? 4.816 -7.699 -1.284 1.00 96.81 84 PHE A O 1
ATOM 668 N N . LEU A 1 85 ? 3.703 -8.774 0.330 1.00 96.69 85 LEU A N 1
ATOM 669 C CA . LEU A 1 85 ? 4.909 -9.224 1.027 1.00 96.69 85 LEU A CA 1
ATOM 670 C C . LEU A 1 85 ? 5.880 -10.032 0.136 1.00 96.69 85 LEU A C 1
ATOM 672 O O . LEU A 1 85 ? 7.078 -9.753 0.211 1.00 96.69 85 LEU A O 1
ATOM 676 N N . PRO A 1 86 ? 5.432 -10.962 -0.738 1.00 95.69 86 PRO A N 1
ATOM 677 C CA . PRO A 1 86 ? 6.322 -11.659 -1.668 1.00 95.69 86 PRO A CA 1
ATOM 678 C C . PRO A 1 86 ? 7.099 -10.708 -2.580 1.00 95.69 86 PRO A C 1
ATOM 680 O O . PRO A 1 86 ? 8.279 -10.929 -2.828 1.00 95.69 86 PRO A O 1
ATOM 683 N N . ILE A 1 87 ? 6.465 -9.627 -3.041 1.00 95.12 87 ILE A N 1
ATOM 684 C CA . ILE A 1 87 ? 7.093 -8.644 -3.928 1.00 95.12 87 ILE A CA 1
ATOM 685 C C . ILE A 1 87 ? 8.234 -7.922 -3.195 1.00 95.12 87 ILE A C 1
ATOM 687 O O . ILE A 1 87 ? 9.339 -7.824 -3.724 1.00 95.12 87 ILE A O 1
ATOM 691 N N . HIS A 1 88 ? 8.011 -7.485 -1.951 1.00 95.69 88 HIS A N 1
ATOM 692 C CA . HIS A 1 88 ? 9.060 -6.858 -1.135 1.00 95.69 88 HIS A CA 1
ATOM 693 C C . HIS A 1 88 ? 10.159 -7.826 -0.701 1.00 95.69 88 HIS A C 1
ATOM 695 O O . HIS A 1 88 ? 11.299 -7.411 -0.525 1.00 95.69 88 HIS A O 1
ATOM 701 N N . PHE A 1 89 ? 9.832 -9.106 -0.528 1.00 96.81 89 PHE A N 1
ATOM 702 C CA . PHE A 1 89 ? 10.825 -10.132 -0.238 1.00 96.81 89 PHE A CA 1
ATOM 703 C C . PHE A 1 89 ? 11.740 -10.385 -1.442 1.00 96.81 89 PHE A C 1
ATOM 705 O O . PHE A 1 89 ? 12.958 -10.386 -1.293 1.00 96.81 89 PHE A O 1
ATOM 712 N N . LEU A 1 90 ? 11.172 -10.554 -2.641 1.00 95.31 90 LEU A N 1
ATOM 713 C CA . LEU A 1 90 ? 11.940 -10.782 -3.872 1.00 95.31 90 LEU A CA 1
ATOM 714 C C . LEU A 1 90 ? 12.852 -9.598 -4.223 1.00 95.31 90 LEU A C 1
ATOM 716 O O . LEU A 1 90 ? 13.955 -9.792 -4.726 1.00 95.31 90 LEU A O 1
ATOM 720 N N . ASP A 1 91 ? 12.414 -8.381 -3.917 1.00 95.19 91 ASP A N 1
ATOM 721 C CA . ASP A 1 91 ? 13.171 -7.143 -4.118 1.00 95.19 91 ASP A CA 1
ATOM 722 C C . ASP A 1 91 ? 14.494 -7.094 -3.326 1.00 95.19 91 ASP A C 1
ATOM 724 O O . ASP A 1 91 ? 15.437 -6.432 -3.748 1.00 95.19 91 ASP A O 1
ATOM 728 N N . LEU A 1 92 ? 14.616 -7.848 -2.224 1.00 96.62 92 LEU A N 1
ATOM 729 C CA . LEU A 1 92 ? 15.871 -7.970 -1.464 1.00 96.62 92 LEU A CA 1
ATOM 730 C C . LEU A 1 92 ? 16.988 -8.669 -2.249 1.00 96.62 92 LEU A C 1
ATOM 732 O O . LEU A 1 92 ? 18.161 -8.499 -1.926 1.00 96.62 92 LEU A O 1
ATOM 736 N N . PHE A 1 93 ? 16.619 -9.469 -3.249 1.00 95.75 93 PHE A N 1
ATOM 737 C CA . PHE A 1 93 ? 17.538 -10.288 -4.039 1.00 95.75 93 PHE A CA 1
ATOM 738 C C . PHE A 1 93 ? 17.728 -9.758 -5.461 1.00 95.75 93 PHE A C 1
ATOM 740 O O . PHE A 1 93 ? 18.449 -10.365 -6.252 1.00 95.75 93 PHE A O 1
ATOM 747 N N . LYS A 1 94 ? 17.067 -8.651 -5.811 1.00 92.94 94 LYS A N 1
ATOM 748 C CA . LYS A 1 94 ? 17.167 -8.042 -7.134 1.00 92.94 94 LYS A CA 1
ATOM 749 C C . LYS A 1 94 ? 18.352 -7.073 -7.185 1.00 92.94 94 LYS A C 1
ATOM 751 O O . LYS A 1 94 ? 18.543 -6.292 -6.256 1.00 92.94 94 LYS A O 1
ATOM 756 N N . ASP A 1 95 ? 19.097 -7.091 -8.291 1.00 91.81 95 ASP A N 1
ATOM 757 C CA . ASP A 1 95 ? 20.188 -6.149 -8.556 1.00 91.81 95 ASP A CA 1
ATOM 758 C C . ASP A 1 95 ? 20.010 -5.456 -9.929 1.00 91.81 95 ASP A C 1
ATOM 760 O O . ASP A 1 95 ? 20.042 -6.136 -10.960 1.00 91.81 95 ASP A O 1
ATOM 764 N N . PRO A 1 96 ? 19.763 -4.131 -9.973 1.00 90.06 96 PRO A N 1
ATOM 765 C CA . PRO A 1 96 ? 19.460 -3.283 -8.821 1.00 90.06 96 PRO A CA 1
ATOM 766 C C . PRO A 1 96 ? 18.067 -3.602 -8.238 1.00 90.06 96 PRO A C 1
ATOM 768 O O . PRO A 1 96 ? 17.196 -4.106 -8.961 1.00 90.06 96 PRO A O 1
ATOM 771 N N . PRO A 1 97 ? 17.804 -3.272 -6.958 1.00 93.62 97 PRO A N 1
ATOM 772 C CA . PRO A 1 97 ? 16.454 -3.295 -6.405 1.00 93.62 97 PRO A CA 1
ATOM 773 C C . PRO A 1 97 ? 15.493 -2.453 -7.243 1.00 93.62 97 PRO A C 1
ATOM 775 O O . PRO A 1 97 ? 15.894 -1.486 -7.893 1.00 93.62 97 PRO A O 1
ATOM 778 N N . TYR A 1 98 ? 14.201 -2.768 -7.192 1.00 89.12 98 TYR A N 1
ATOM 779 C CA . TYR A 1 98 ? 13.192 -2.056 -7.981 1.00 89.12 98 TYR A CA 1
ATOM 780 C C . TYR A 1 98 ? 13.148 -0.556 -7.679 1.00 89.12 98 TYR A C 1
ATOM 782 O O . TYR A 1 98 ? 12.938 0.256 -8.577 1.00 89.12 98 TYR A O 1
ATOM 790 N N . ILE A 1 99 ? 13.353 -0.185 -6.413 1.00 86.62 99 ILE A N 1
ATOM 791 C CA . ILE A 1 99 ? 13.502 1.209 -5.989 1.00 86.62 99 ILE A CA 1
ATOM 792 C C . ILE A 1 99 ? 14.781 1.359 -5.173 1.00 86.62 99 ILE A C 1
ATOM 794 O O . ILE A 1 99 ? 14.889 0.825 -4.060 1.00 86.62 99 ILE A O 1
ATOM 798 N N . GLY A 1 100 ? 15.674 2.207 -5.683 1.00 91.06 100 GLY A N 1
ATOM 799 C CA . GLY A 1 100 ? 16.848 2.696 -4.976 1.00 91.06 100 GLY A CA 1
ATOM 800 C C . GLY A 1 100 ? 17.904 1.617 -4.745 1.00 91.06 100 GLY A C 1
ATOM 801 O O . GLY A 1 100 ? 18.246 0.869 -5.650 1.00 91.06 100 GLY A O 1
ATOM 802 N N . VAL A 1 101 ? 18.443 1.570 -3.528 1.00 95.06 101 VAL A N 1
ATOM 803 C CA . VAL A 1 101 ? 19.536 0.670 -3.127 1.00 95.06 101 VAL A CA 1
ATOM 804 C C . VAL A 1 101 ? 19.064 -0.358 -2.096 1.00 95.06 101 VAL A C 1
ATOM 806 O O . VAL A 1 101 ? 18.018 -0.174 -1.470 1.00 95.06 101 VAL A O 1
ATOM 809 N N . LEU A 1 102 ? 19.851 -1.417 -1.876 1.00 95.69 102 LEU A N 1
ATOM 810 C CA . LEU A 1 102 ? 19.504 -2.532 -0.982 1.00 95.69 102 LEU A CA 1
ATOM 811 C C . LEU A 1 102 ? 19.011 -2.093 0.418 1.00 95.69 102 LEU A C 1
ATOM 813 O O . LEU A 1 102 ? 17.983 -2.609 0.857 1.00 95.69 102 LEU A O 1
ATOM 817 N N . PRO A 1 103 ? 19.623 -1.106 1.108 1.00 97.19 103 PRO A N 1
ATOM 818 C CA . PRO A 1 103 ? 19.084 -0.595 2.373 1.00 97.19 103 PRO A CA 1
ATOM 819 C C . PRO A 1 103 ? 17.627 -0.109 2.304 1.00 97.19 103 PRO A C 1
ATOM 821 O O . PRO A 1 103 ? 16.864 -0.299 3.250 1.00 97.19 103 PRO A O 1
ATOM 824 N N . ILE A 1 104 ? 17.214 0.486 1.181 1.00 96.25 104 ILE A N 1
ATOM 825 C CA . ILE A 1 104 ? 15.836 0.956 0.984 1.00 96.25 104 ILE A CA 1
ATOM 826 C C . ILE A 1 104 ? 14.899 -0.245 0.777 1.00 96.25 104 ILE A C 1
ATOM 828 O O . ILE A 1 104 ? 13.798 -0.254 1.326 1.00 96.25 104 ILE A O 1
ATOM 832 N N . ALA A 1 105 ? 15.339 -1.282 0.056 1.00 96.56 105 ALA A N 1
ATOM 833 C CA . ALA A 1 105 ? 14.582 -2.529 -0.096 1.00 96.56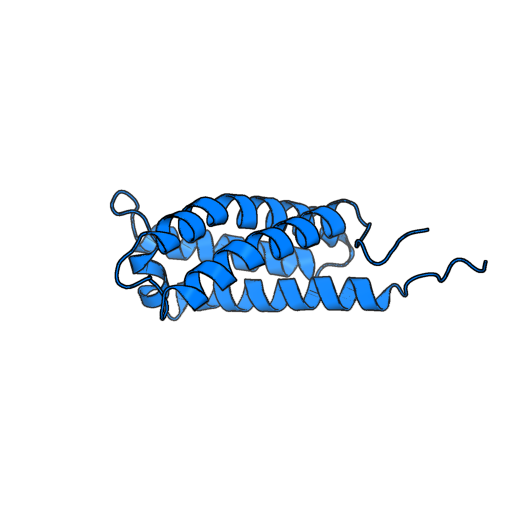 105 ALA A CA 1
ATOM 834 C C . ALA A 1 105 ? 14.366 -3.240 1.253 1.00 96.56 105 ALA A C 1
ATOM 836 O O . ALA A 1 105 ? 13.236 -3.607 1.580 1.00 96.56 105 ALA A O 1
ATOM 837 N N . ILE A 1 106 ? 15.411 -3.329 2.086 1.00 97.75 106 ILE A N 1
ATOM 838 C CA . ILE A 1 106 ? 15.319 -3.858 3.460 1.00 97.75 106 ILE A CA 1
ATOM 839 C C . ILE A 1 106 ? 14.306 -3.049 4.278 1.00 97.75 106 ILE A C 1
ATOM 841 O O . ILE A 1 106 ? 13.435 -3.625 4.932 1.00 97.75 106 ILE A O 1
ATOM 845 N N . GLY A 1 107 ? 14.379 -1.717 4.207 1.00 97.50 107 GLY A N 1
ATOM 846 C CA . GLY A 1 107 ? 13.438 -0.826 4.883 1.00 97.50 107 GLY A CA 1
ATOM 847 C C . GLY A 1 107 ? 11.984 -1.085 4.481 1.00 97.50 107 GLY A C 1
ATOM 848 O O . GLY A 1 107 ? 11.133 -1.221 5.358 1.00 97.50 107 GLY A O 1
ATOM 849 N N . ARG A 1 108 ? 11.696 -1.221 3.177 1.00 95.75 108 ARG A N 1
ATOM 850 C CA . ARG A 1 108 ? 10.348 -1.550 2.674 1.00 95.75 108 ARG A CA 1
ATOM 851 C C . ARG A 1 108 ? 9.855 -2.895 3.199 1.00 95.75 108 ARG A C 1
ATOM 853 O O . ARG A 1 108 ? 8.735 -2.975 3.694 1.00 95.75 108 ARG A O 1
ATOM 860 N N . PHE A 1 109 ? 10.695 -3.927 3.140 1.00 97.56 109 PHE A N 1
ATOM 861 C CA . PHE A 1 109 ? 10.336 -5.260 3.618 1.00 97.56 109 PHE A CA 1
ATOM 862 C C . PHE A 1 109 ? 9.986 -5.261 5.112 1.00 97.56 109 PHE A C 1
ATOM 864 O O . PHE A 1 109 ? 8.946 -5.787 5.501 1.00 97.56 109 PHE A O 1
ATOM 871 N N . LEU A 1 110 ? 10.797 -4.609 5.952 1.00 98.06 110 LEU A N 1
ATOM 872 C CA . LEU A 1 110 ? 10.516 -4.499 7.387 1.00 98.06 110 LEU A CA 1
ATOM 873 C C . LEU A 1 110 ? 9.275 -3.646 7.672 1.00 98.06 110 LEU A C 1
ATOM 875 O O . LEU A 1 110 ? 8.448 -4.003 8.516 1.00 98.06 110 LEU A O 1
ATOM 879 N N . PHE A 1 111 ? 9.114 -2.537 6.949 1.00 97.06 111 PHE A N 1
ATOM 880 C CA . PHE A 1 111 ? 7.952 -1.664 7.085 1.00 97.06 111 PHE A CA 1
ATOM 881 C C . PHE A 1 111 ? 6.646 -2.377 6.715 1.00 97.06 111 PHE A C 1
ATOM 883 O O . PHE A 1 111 ? 5.608 -2.104 7.322 1.00 97.06 111 PHE A O 1
ATOM 890 N N . GLN A 1 112 ? 6.695 -3.36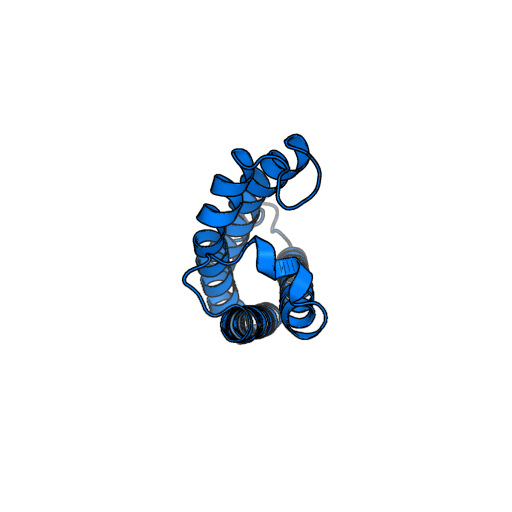5 5.820 1.00 97.56 112 GLN A N 1
ATOM 891 C CA . GLN A 1 112 ? 5.529 -4.164 5.458 1.00 97.56 112 GLN A CA 1
ATOM 892 C C . GLN A 1 112 ? 4.899 -4.873 6.664 1.00 97.56 112 GLN A C 1
ATOM 894 O O . GLN A 1 112 ? 3.676 -4.885 6.801 1.00 97.56 112 GLN A O 1
ATOM 899 N N . PHE A 1 113 ? 5.702 -5.391 7.598 1.00 98.00 113 PHE A N 1
ATOM 900 C CA . PHE A 1 113 ? 5.183 -6.011 8.825 1.00 98.00 113 PHE A CA 1
ATOM 901 C C . PHE A 1 113 ? 4.482 -5.000 9.738 1.00 98.00 113 PHE A C 1
ATOM 903 O O . PHE A 1 113 ? 3.482 -5.336 10.379 1.00 98.00 113 PHE A O 1
ATOM 910 N N . VAL A 1 114 ? 4.954 -3.749 9.763 1.00 96.94 114 VAL A N 1
ATOM 911 C CA . VAL A 1 114 ? 4.289 -2.658 10.488 1.00 96.94 114 VAL A CA 1
ATOM 912 C C . VAL A 1 114 ? 2.921 -2.377 9.870 1.00 96.94 114 VAL A C 1
ATOM 914 O O . VAL A 1 114 ? 1.927 -2.312 10.593 1.00 96.94 114 VAL A O 1
ATOM 917 N N . LEU A 1 115 ? 2.839 -2.274 8.541 1.00 97.31 115 LEU A N 1
ATOM 918 C CA . LEU A 1 115 ? 1.575 -2.053 7.835 1.00 97.31 115 LEU A CA 1
ATOM 919 C C . LEU A 1 115 ? 0.582 -3.201 8.073 1.00 97.31 115 LEU A C 1
ATOM 921 O O . LEU A 1 115 ? -0.572 -2.947 8.428 1.00 97.31 115 LEU A O 1
ATOM 925 N N . ILE A 1 116 ? 1.033 -4.455 7.975 1.00 97.75 116 ILE A N 1
ATOM 926 C CA . ILE A 1 116 ? 0.216 -5.642 8.283 1.00 97.75 116 ILE A CA 1
ATOM 927 C C . ILE A 1 116 ? -0.339 -5.555 9.711 1.00 97.75 116 ILE A C 1
ATOM 929 O O . ILE A 1 116 ? -1.548 -5.696 9.918 1.00 97.75 116 ILE A O 1
ATOM 933 N N . ALA A 1 117 ? 0.517 -5.264 10.695 1.00 96.19 117 ALA A N 1
ATOM 934 C CA . ALA A 1 117 ? 0.101 -5.144 12.088 1.00 96.19 117 ALA A CA 1
ATOM 935 C C . ALA A 1 117 ? -0.952 -4.041 12.274 1.00 96.19 117 ALA A C 1
ATOM 937 O O . ALA A 1 117 ? -1.986 -4.271 12.907 1.00 96.19 117 ALA A O 1
ATOM 938 N N . LEU A 1 118 ? -0.742 -2.856 11.692 1.00 95.25 118 LEU A N 1
ATOM 939 C CA . LEU A 1 118 ? -1.704 -1.755 11.771 1.00 95.25 118 LEU A CA 1
ATOM 940 C C . LEU A 1 118 ? -3.061 -2.135 11.160 1.00 95.25 118 LEU A C 1
ATOM 942 O O . LEU A 1 118 ? -4.093 -1.889 11.790 1.00 95.25 118 LEU A O 1
ATOM 946 N N . GLY A 1 119 ? -3.072 -2.782 9.991 1.00 96.25 119 GLY A N 1
ATOM 947 C CA . GLY A 1 119 ? -4.290 -3.298 9.360 1.00 96.25 119 GLY A CA 1
ATOM 948 C C . GLY A 1 119 ? -5.042 -4.278 10.260 1.00 96.25 119 GLY A C 1
ATOM 949 O O . GLY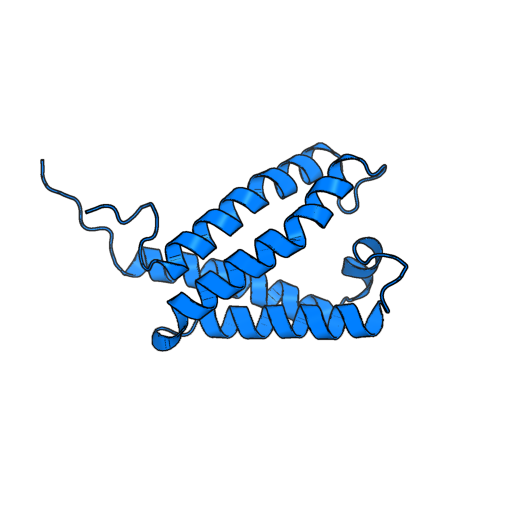 A 1 119 ? -6.229 -4.083 10.545 1.00 96.25 119 GLY A O 1
ATOM 950 N N . TYR A 1 120 ? -4.336 -5.282 10.788 1.00 95.75 120 TYR A N 1
ATOM 951 C CA . TYR A 1 120 ? -4.891 -6.260 11.727 1.00 95.75 120 TYR A CA 1
ATOM 952 C C . TYR A 1 120 ? -5.519 -5.585 12.952 1.00 95.75 120 TYR A C 1
ATOM 954 O O . TYR A 1 120 ? -6.651 -5.881 13.349 1.00 95.75 120 TYR A O 1
ATOM 962 N N . PHE A 1 121 ? -4.818 -4.628 13.546 1.00 93.38 121 PHE A N 1
ATOM 963 C CA . PHE A 1 121 ? -5.303 -3.940 14.728 1.00 93.38 121 PHE A CA 1
ATOM 964 C C . PHE A 1 121 ? -6.519 -3.041 14.452 1.00 93.38 121 PHE A C 1
ATOM 966 O O . PHE A 1 121 ? -7.444 -2.989 15.274 1.00 93.38 121 PHE A O 1
ATOM 973 N N . ILE A 1 122 ? -6.577 -2.388 13.287 1.00 92.88 122 ILE A N 1
ATOM 974 C CA . ILE A 1 122 ? -7.777 -1.674 12.824 1.00 92.88 122 ILE A CA 1
ATOM 975 C C . ILE A 1 122 ? -8.942 -2.659 12.665 1.00 92.88 122 ILE A C 1
ATOM 977 O O . ILE A 1 122 ? -10.038 -2.385 13.162 1.00 92.88 122 ILE A O 1
ATOM 981 N N . ALA A 1 123 ? -8.707 -3.829 12.064 1.00 93.81 123 ALA A N 1
ATOM 982 C CA . ALA A 1 123 ? -9.722 -4.869 11.885 1.00 93.81 123 ALA A CA 1
ATOM 983 C C . ALA A 1 123 ? -10.306 -5.356 13.221 1.00 93.81 123 ALA A C 1
ATOM 985 O O . ALA A 1 123 ? -11.520 -5.524 13.367 1.00 93.81 123 ALA A O 1
ATOM 986 N N . LYS A 1 124 ? -9.459 -5.513 14.244 1.00 90.56 124 LYS A N 1
ATOM 987 C CA . LYS A 1 124 ? -9.885 -5.880 15.605 1.00 90.56 124 LYS A CA 1
ATOM 988 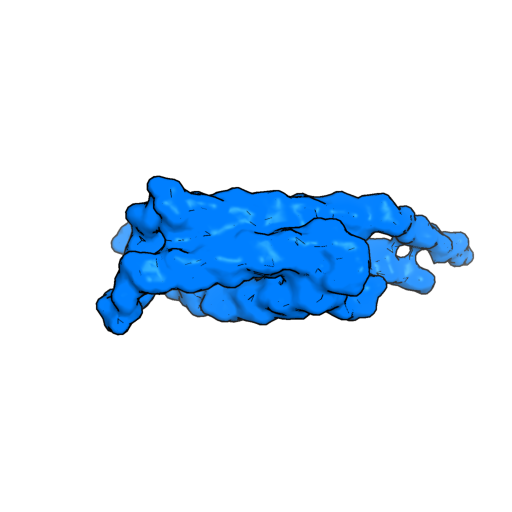C C . LYS A 1 124 ? -10.526 -4.726 16.380 1.00 90.56 124 LYS A C 1
ATOM 990 O O . LYS A 1 124 ? -11.069 -4.967 17.459 1.00 90.56 124 LYS A O 1
ATOM 995 N N . GLY A 1 125 ? -10.476 -3.494 15.870 1.00 83.62 125 GLY A N 1
ATOM 996 C CA . GLY A 1 125 ? -10.874 -2.294 16.607 1.00 83.62 125 GLY A CA 1
ATOM 997 C C . GLY A 1 125 ? -10.001 -2.037 17.840 1.00 83.62 125 GLY A C 1
ATOM 998 O O . GLY A 1 125 ? -10.485 -1.483 18.823 1.00 83.62 125 GLY A O 1
ATOM 999 N N . LYS A 1 126 ? -8.746 -2.495 17.811 1.00 70.00 126 LYS A N 1
ATOM 1000 C CA . LYS A 1 126 ? -7.780 -2.449 18.913 1.00 70.00 126 LYS A CA 1
ATOM 1001 C C . LYS A 1 126 ? -6.421 -2.036 18.357 1.00 70.00 126 LYS A C 1
ATOM 1003 O O . LYS A 1 126 ? -5.555 -2.887 18.202 1.00 70.00 126 LYS A O 1
ATOM 1008 N N . LEU A 1 127 ? -6.233 -0.758 18.026 1.00 67.00 127 LEU A N 1
ATOM 1009 C CA . LEU A 1 127 ? -4.886 -0.253 17.727 1.00 67.00 127 LEU A CA 1
ATOM 1010 C C . LEU A 1 127 ? -3.950 -0.553 18.911 1.00 67.00 127 LEU A C 1
ATOM 1012 O O . LEU A 1 127 ? -4.414 -0.504 20.047 1.00 67.00 127 LEU A O 1
ATOM 1016 N N . PRO A 1 128 ? -2.674 -0.914 18.683 1.00 54.16 128 PRO A N 1
ATOM 1017 C CA . PRO A 1 128 ? -1.792 -1.448 19.725 1.00 54.16 128 PRO A CA 1
ATOM 1018 C C . PRO A 1 128 ? -1.509 -0.418 20.817 1.00 54.16 128 PRO A C 1
ATOM 1020 O O . PRO A 1 128 ? -1.309 -0.779 21.971 1.00 54.16 128 PRO A O 1
ATOM 1023 N N . MET A 1 129 ? -1.600 0.871 20.483 1.00 55.50 129 MET A N 1
ATOM 1024 C CA . MET A 1 129 ? -1.550 1.939 21.477 1.00 55.50 129 MET A CA 1
ATOM 1025 C C . MET A 1 129 ? -2.816 2.021 22.336 1.00 55.50 129 MET A C 1
ATOM 1027 O O . MET A 1 129 ? -2.772 2.623 23.386 1.00 55.50 129 MET A O 1
ATOM 1031 N N . SER A 1 130 ? -3.922 1.380 21.964 1.00 49.34 130 SER A N 1
ATOM 1032 C CA . SER A 1 130 ? -5.195 1.359 22.690 1.00 49.34 130 SER A CA 1
ATOM 1033 C C . SER A 1 130 ? -5.312 0.131 23.607 1.00 49.34 130 SER A C 1
ATOM 1035 O O . SER A 1 130 ? -6.248 -0.660 23.460 1.00 49.34 130 SER A O 1
ATOM 1037 N N . TYR A 1 131 ? -4.389 -0.058 24.554 1.00 46.94 131 TYR A N 1
ATOM 1038 C CA . TYR A 1 131 ? -4.547 -1.089 25.593 1.00 46.94 131 TYR A CA 1
ATOM 1039 C C . TYR A 1 131 ? -5.311 -0.565 26.823 1.00 46.94 131 TYR A C 1
ATOM 1041 O O . TYR A 1 131 ? -5.237 0.613 27.159 1.00 46.94 131 TYR A O 1
ATOM 1049 N N . LYS A 1 132 ? -6.118 -1.450 27.427 1.00 50.50 132 LYS A N 1
ATOM 1050 C CA . LYS A 1 132 ? -7.162 -1.155 28.424 1.00 50.50 132 LYS A CA 1
ATOM 1051 C C . LYS A 1 132 ? -6.695 -1.069 29.865 1.00 50.50 132 LYS A C 1
ATOM 1053 O O . LYS A 1 132 ? -6.042 -2.008 30.384 1.00 50.50 132 LYS A O 1
#

Sequence (132 aa):
MSKQKVPSSINKTVRFGLGVLLFMGGVNHFIHPEFYNPWIFDFLPKYWTNIIVGGVEVIIALLLFSSKNSKVGGLAFCVLMVLFLPIHFLDLFKDPPYIGVLPIAIGRFLFQFVLIALGYFIAKGKLPMSYK

Foldseek 3Di:
DDDDADDPVVLLVLLLVQLVVLLVQLVCLVVPLVLCQVLDDPVDDSNVVSPVSSVLSNVLSVLSNDPVNQLVSLQSQLVVLVVCLVSLVVQLVDVQRSDDHNVVSVVVNVVSVVSNLSSNCSNVVHRVVRDD

Organism: NCBI:txid2494373